Protein AF-A0A6A8DFF8-F1 (afdb_monomer_lite)

Sequence (80 aa):
MSNHYQQLQFISPTGTLAPHEAIGLDELIAFKAVALTRLKDFVCEVRDPELRQLYFEAIQVMEKHIIETANMLNYRPILP

Radius of gyration: 18.01 Å; chains: 1; bounding box: 40×38×47 Å

Structure (mmCIF, N/CA/C/O backbone):
data_AF-A0A6A8DFF8-F1
#
_entry.id   AF-A0A6A8DFF8-F1
#
loop_
_atom_site.group_PDB
_atom_site.id
_atom_site.type_symbol
_atom_site.label_atom_id
_atom_site.label_alt_id
_atom_site.label_comp_id
_atom_site.label_asym_id
_atom_site.label_entity_id
_atom_site.label_seq_id
_atom_site.pdbx_PDB_ins_code
_atom_site.Cartn_x
_atom_site.Cartn_y
_atom_site.Cartn_z
_atom_site.occupancy
_atom_site.B_iso_or_equiv
_atom_site.auth_seq_id
_atom_site.auth_comp_id
_atom_site.auth_asym_id
_atom_site.auth_atom_id
_atom_site.pdbx_PDB_model_num
ATOM 1 N N . MET A 1 1 ? 23.070 -31.071 -11.430 1.00 39.31 1 MET A N 1
ATOM 2 C CA . MET A 1 1 ? 21.690 -30.548 -11.470 1.00 39.31 1 MET A CA 1
ATOM 3 C C . MET A 1 1 ? 21.774 -29.041 -11.295 1.00 39.31 1 MET A C 1
ATOM 5 O O . MET A 1 1 ? 21.805 -28.567 -10.169 1.00 39.31 1 MET A O 1
ATOM 9 N N . SER A 1 2 ? 21.960 -28.315 -12.400 1.00 39.56 2 SER A N 1
ATOM 10 C CA . SER A 1 2 ? 22.063 -26.851 -12.380 1.00 39.56 2 SER A CA 1
ATOM 11 C C . SER A 1 2 ? 20.668 -26.252 -12.299 1.00 39.56 2 SER A C 1
ATOM 13 O O . SER A 1 2 ? 19.777 -26.626 -13.056 1.00 39.56 2 SER A O 1
ATOM 15 N N . ASN A 1 3 ? 20.484 -25.364 -11.332 1.00 43.34 3 ASN A N 1
ATOM 16 C CA . ASN A 1 3 ? 19.215 -24.758 -10.974 1.00 43.34 3 ASN A CA 1
ATOM 17 C C . ASN A 1 3 ? 18.772 -23.805 -12.103 1.00 43.34 3 ASN A C 1
ATOM 19 O O . ASN A 1 3 ? 19.368 -22.745 -12.288 1.00 43.34 3 ASN A O 1
ATOM 23 N N . HIS A 1 4 ? 17.752 -24.186 -12.880 1.00 42.22 4 HIS A N 1
ATOM 24 C CA . HIS A 1 4 ? 17.256 -23.420 -14.037 1.00 42.22 4 HIS A CA 1
ATOM 25 C C . HIS A 1 4 ? 16.703 -22.022 -13.686 1.00 42.22 4 HIS A C 1
ATOM 27 O O . HIS A 1 4 ? 16.441 -21.231 -14.585 1.00 42.22 4 HIS A O 1
ATOM 33 N N . TYR A 1 5 ? 16.595 -21.676 -12.400 1.00 44.84 5 TYR A N 1
ATOM 34 C CA . TYR A 1 5 ? 16.197 -20.342 -11.940 1.00 44.84 5 TYR A CA 1
ATOM 35 C C . TYR A 1 5 ? 17.344 -19.321 -11.866 1.00 44.84 5 TYR A C 1
ATOM 37 O O . TYR A 1 5 ? 17.084 -18.134 -11.703 1.00 44.84 5 TYR A O 1
ATOM 45 N N . GLN A 1 6 ? 18.611 -19.731 -12.012 1.00 41.44 6 GLN A N 1
ATOM 46 C CA . GLN A 1 6 ? 19.749 -18.798 -11.948 1.00 41.44 6 GLN A CA 1
ATOM 47 C C . GLN A 1 6 ? 20.027 -18.042 -13.263 1.00 41.44 6 GLN A C 1
ATOM 49 O O . GLN A 1 6 ? 20.924 -17.207 -13.297 1.00 41.44 6 GLN A O 1
ATOM 54 N N . GLN A 1 7 ? 19.279 -18.295 -14.345 1.00 45.53 7 GLN A N 1
ATOM 55 C CA . GLN A 1 7 ? 19.578 -17.735 -15.676 1.00 45.53 7 GLN A CA 1
ATOM 56 C C . GLN A 1 7 ? 18.853 -16.425 -16.031 1.00 45.53 7 GLN A C 1
ATOM 58 O O . GLN A 1 7 ? 19.097 -15.893 -17.109 1.00 45.53 7 GLN A O 1
ATOM 63 N N . LEU A 1 8 ? 17.999 -15.872 -15.161 1.00 47.62 8 LEU A N 1
ATOM 64 C CA . LEU A 1 8 ? 17.210 -14.671 -15.493 1.00 47.62 8 LEU A CA 1
ATOM 65 C C . LEU A 1 8 ? 17.608 -13.393 -14.748 1.00 47.62 8 LEU A C 1
ATOM 67 O O . LEU A 1 8 ? 17.010 -12.353 -14.990 1.00 47.62 8 LEU A O 1
ATOM 71 N N . GLN A 1 9 ? 18.662 -13.413 -13.930 1.00 49.97 9 GLN A N 1
ATOM 72 C CA . GLN A 1 9 ? 19.249 -12.174 -13.406 1.00 49.97 9 GLN A CA 1
ATOM 73 C C . GLN A 1 9 ? 20.175 -11.543 -14.455 1.00 49.97 9 GLN A C 1
ATOM 75 O O . GLN A 1 9 ? 21.384 -11.427 -14.261 1.00 49.97 9 GLN A O 1
ATOM 80 N N . PHE A 1 10 ? 19.611 -11.145 -15.597 1.00 50.69 10 PHE A N 1
ATOM 81 C CA . PHE A 1 10 ? 20.262 -10.163 -16.457 1.00 50.69 10 PHE A CA 1
ATOM 82 C C . PHE A 1 10 ? 20.146 -8.814 -15.753 1.00 50.69 10 PHE A C 1
ATOM 84 O O . PHE A 1 10 ? 19.209 -8.057 -15.987 1.00 50.69 10 PHE A O 1
ATOM 91 N N . ILE A 1 11 ? 21.095 -8.536 -14.857 1.00 51.62 11 ILE A N 1
ATOM 92 C CA . ILE A 1 11 ? 21.301 -7.189 -14.328 1.00 51.62 11 ILE A CA 1
ATOM 93 C C . ILE A 1 11 ? 21.501 -6.297 -15.550 1.00 51.62 11 ILE A C 1
ATOM 95 O O . ILE A 1 11 ? 22.468 -6.479 -16.295 1.00 51.62 11 ILE A O 1
ATOM 99 N N . SER A 1 12 ? 20.563 -5.381 -15.798 1.00 47.84 12 SER A N 1
ATOM 100 C CA . SER A 1 12 ? 20.702 -4.457 -16.913 1.00 47.84 12 SER A CA 1
ATOM 101 C C . SER A 1 12 ? 21.994 -3.656 -16.726 1.00 47.84 12 SER A C 1
ATOM 103 O O . SER A 1 12 ? 22.152 -3.001 -15.689 1.00 47.84 12 SER A O 1
ATOM 105 N N . PRO A 1 13 ? 22.916 -3.660 -17.704 1.00 49.12 13 PRO A N 1
ATOM 106 C CA . PRO A 1 13 ? 24.177 -2.935 -17.591 1.00 49.12 13 PRO A CA 1
ATOM 107 C C . PRO A 1 13 ? 23.989 -1.415 -17.435 1.00 49.12 13 PRO A C 1
ATOM 109 O O . PRO A 1 13 ? 24.933 -0.718 -17.079 1.00 49.12 13 PRO A O 1
ATOM 112 N N . THR A 1 14 ? 22.778 -0.899 -17.676 1.00 55.16 14 THR A N 1
ATOM 113 C CA . THR A 1 14 ? 22.414 0.522 -17.599 1.00 55.16 14 THR A CA 1
ATOM 114 C C . THR A 1 14 ? 21.767 0.942 -16.272 1.00 55.16 14 THR A C 1
ATOM 116 O O . THR A 1 14 ? 21.415 2.110 -16.128 1.00 55.16 14 THR A O 1
ATOM 119 N N . GLY A 1 15 ? 21.605 0.035 -15.297 1.00 60.53 15 GLY A N 1
ATOM 120 C CA . GLY A 1 15 ? 20.943 0.351 -14.021 1.00 60.53 15 GLY A CA 1
ATOM 121 C C . GLY A 1 15 ? 19.415 0.401 -14.114 1.00 60.53 15 GLY A C 1
ATOM 122 O O . GLY A 1 15 ? 18.772 1.142 -13.373 1.00 60.53 15 GLY A O 1
ATOM 123 N N . THR A 1 16 ? 18.830 -0.371 -15.033 1.00 64.94 16 THR A N 1
ATOM 124 C CA . THR A 1 16 ? 17.377 -0.449 -15.226 1.00 64.94 16 THR A CA 1
ATOM 125 C C . THR A 1 16 ? 16.767 -1.776 -14.878 1.00 64.94 16 THR A C 1
ATOM 127 O O . THR A 1 16 ? 17.395 -2.818 -15.026 1.00 64.94 16 THR A O 1
ATOM 130 N N . LEU A 1 17 ? 15.476 -1.727 -14.572 1.00 71.81 17 LEU A N 1
ATOM 131 C CA . LEU A 1 17 ? 14.630 -2.906 -14.533 1.00 71.81 17 LEU A CA 1
ATOM 132 C C . LEU A 1 17 ? 14.563 -3.547 -15.923 1.00 71.81 17 LEU A C 1
ATOM 134 O O . LEU A 1 17 ? 14.262 -2.881 -16.920 1.00 71.81 17 LEU A O 1
ATOM 138 N N . ALA A 1 18 ? 14.837 -4.845 -15.996 1.00 80.94 18 ALA A N 1
ATOM 139 C CA . ALA A 1 18 ? 14.497 -5.648 -17.157 1.00 80.94 18 ALA A CA 1
ATOM 140 C C . ALA A 1 18 ? 12.961 -5.695 -17.326 1.00 80.94 18 ALA A C 1
ATOM 142 O O . ALA A 1 18 ? 12.226 -5.542 -16.347 1.00 80.94 18 ALA A O 1
ATOM 143 N N . PRO A 1 19 ? 12.426 -5.958 -18.535 1.0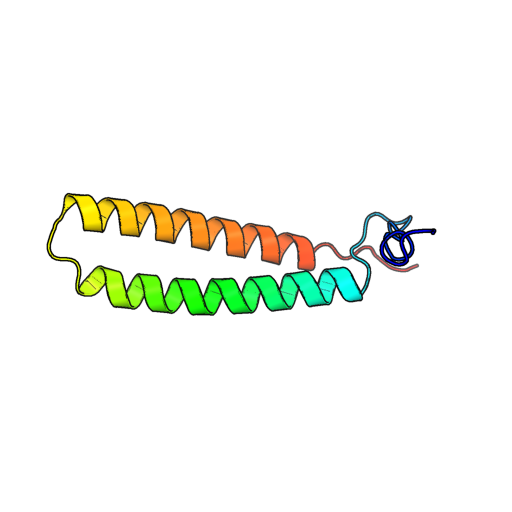0 78.81 19 PRO A N 1
ATOM 144 C CA . PRO A 1 19 ? 10.978 -5.929 -18.770 1.00 78.81 19 PRO A CA 1
ATOM 145 C C . PRO A 1 19 ? 10.162 -6.823 -17.824 1.00 78.81 19 PRO A C 1
ATOM 147 O O . PRO A 1 19 ? 9.091 -6.432 -17.374 1.00 78.81 19 PRO A O 1
ATOM 150 N N . HIS A 1 20 ? 10.682 -8.005 -17.481 1.00 81.12 20 HIS A N 1
ATOM 151 C CA . HIS A 1 20 ? 10.021 -8.924 -16.552 1.00 81.12 20 HIS A CA 1
ATOM 152 C C . HIS A 1 20 ? 10.039 -8.419 -15.098 1.00 81.12 20 HIS A C 1
ATOM 154 O O . HIS A 1 20 ? 9.093 -8.666 -14.356 1.00 81.12 20 HIS A O 1
ATOM 160 N N . GLU A 1 21 ? 11.074 -7.675 -14.698 1.00 82.19 21 GLU A N 1
ATOM 161 C CA . GLU A 1 21 ? 11.154 -7.036 -13.380 1.00 82.19 21 GLU A CA 1
ATOM 162 C C . GLU A 1 21 ? 10.183 -5.852 -13.290 1.00 82.19 21 GLU A C 1
ATOM 164 O O . GLU A 1 21 ? 9.526 -5.670 -12.268 1.00 82.19 21 GLU A O 1
ATOM 169 N N . ALA A 1 22 ? 10.035 -5.085 -14.377 1.00 85.75 22 ALA A N 1
ATOM 170 C CA . ALA A 1 22 ? 9.060 -4.000 -14.468 1.00 85.75 22 ALA A CA 1
ATOM 171 C C . ALA A 1 22 ? 7.613 -4.517 -14.380 1.00 85.75 22 ALA A C 1
ATOM 173 O O . ALA A 1 22 ? 6.819 -3.963 -13.625 1.00 85.75 22 ALA A O 1
ATOM 174 N N . ILE A 1 23 ? 7.286 -5.609 -15.085 1.00 88.81 23 ILE A N 1
ATOM 175 C CA . ILE A 1 23 ? 5.974 -6.272 -14.971 1.00 88.81 23 ILE A CA 1
ATOM 176 C C . ILE A 1 23 ? 5.745 -6.759 -13.537 1.00 88.81 23 ILE A C 1
ATOM 178 O O . ILE A 1 23 ? 4.706 -6.464 -12.955 1.00 88.81 23 ILE A O 1
ATOM 182 N N . GLY A 1 24 ? 6.730 -7.437 -12.937 1.00 87.44 24 GLY A N 1
ATOM 183 C CA . GLY A 1 24 ? 6.613 -7.917 -11.559 1.00 87.44 24 GLY A CA 1
ATOM 184 C C . GLY A 1 24 ? 6.387 -6.789 -10.542 1.00 87.44 24 GLY A C 1
ATOM 185 O O . GLY A 1 24 ? 5.630 -6.960 -9.586 1.00 87.44 24 GLY A O 1
ATOM 186 N N . LEU A 1 25 ? 6.997 -5.618 -10.749 1.00 90.44 25 LEU A N 1
ATOM 187 C CA . LEU A 1 25 ? 6.767 -4.437 -9.911 1.00 90.44 25 LEU A CA 1
ATOM 188 C C . LEU A 1 25 ? 5.384 -3.813 -10.126 1.00 90.44 25 LEU A C 1
ATOM 190 O O . LEU A 1 25 ? 4.756 -3.415 -9.146 1.00 90.44 25 LEU A O 1
ATOM 194 N N . ASP A 1 26 ? 4.893 -3.750 -11.363 1.00 91.31 26 ASP A 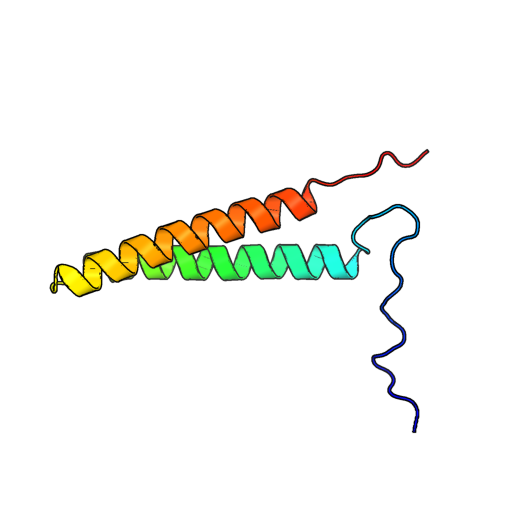N 1
ATOM 195 C CA . ASP A 1 26 ? 3.551 -3.238 -11.671 1.00 91.31 26 ASP A CA 1
ATOM 196 C C . ASP A 1 26 ? 2.454 -4.135 -11.070 1.00 91.31 26 ASP A C 1
ATOM 198 O O . ASP A 1 26 ? 1.552 -3.659 -10.376 1.00 91.31 26 ASP A O 1
ATOM 202 N N . GLU A 1 27 ? 2.598 -5.456 -11.209 1.00 94.25 27 GLU A N 1
ATOM 203 C CA . GLU A 1 27 ? 1.721 -6.442 -10.566 1.00 94.25 27 GLU A CA 1
ATOM 204 C C . GLU A 1 27 ? 1.737 -6.304 -9.037 1.00 94.25 27 GLU A C 1
ATOM 206 O O . GLU A 1 27 ? 0.688 -6.343 -8.383 1.00 94.25 27 GLU A O 1
ATOM 211 N N . LEU A 1 28 ? 2.918 -6.087 -8.449 1.00 95.12 28 LEU A N 1
ATOM 212 C CA . LEU A 1 28 ? 3.064 -5.871 -7.013 1.00 95.12 28 LEU A CA 1
ATOM 213 C C . LEU A 1 28 ? 2.379 -4.576 -6.551 1.00 95.12 28 LEU A C 1
ATOM 215 O O . LEU A 1 28 ? 1.744 -4.568 -5.492 1.00 95.12 28 LEU A O 1
ATOM 219 N N . ILE A 1 29 ? 2.487 -3.489 -7.319 1.00 95.50 29 ILE A N 1
ATOM 220 C CA . ILE A 1 29 ? 1.797 -2.223 -7.035 1.00 95.50 29 ILE A CA 1
ATOM 221 C C . ILE A 1 29 ? 0.284 -2.422 -7.099 1.00 95.50 29 ILE A C 1
ATOM 223 O O . ILE A 1 29 ? -0.412 -2.031 -6.159 1.00 95.50 29 ILE A O 1
ATOM 227 N N . ALA A 1 30 ? -0.224 -3.076 -8.146 1.00 95.81 30 ALA A N 1
ATOM 228 C CA . ALA A 1 30 ? -1.647 -3.363 -8.295 1.00 95.81 30 ALA A CA 1
ATOM 229 C C . ALA A 1 30 ? -2.178 -4.199 -7.119 1.00 95.81 30 ALA A C 1
ATOM 231 O O . ALA A 1 30 ? -3.200 -3.857 -6.516 1.00 95.81 30 ALA A O 1
ATOM 232 N N . PHE A 1 31 ? -1.446 -5.244 -6.723 1.00 97.00 31 PHE A N 1
ATOM 233 C CA . PHE A 1 31 ? -1.787 -6.064 -5.562 1.00 97.00 31 PHE A CA 1
ATOM 234 C C . PHE A 1 31 ? -1.836 -5.241 -4.264 1.00 97.00 31 PHE A C 1
ATOM 236 O O . PHE A 1 31 ? -2.811 -5.321 -3.510 1.00 97.00 31 PHE A O 1
ATOM 243 N N . LYS A 1 32 ? -0.813 -4.414 -4.007 1.00 96.69 32 LYS A N 1
ATOM 244 C CA . LYS A 1 32 ? -0.754 -3.548 -2.819 1.00 96.69 32 LYS A CA 1
ATOM 245 C C . LYS A 1 32 ? -1.876 -2.510 -2.807 1.00 96.69 32 LYS A C 1
ATOM 247 O O . LYS A 1 32 ? -2.440 -2.264 -1.746 1.00 96.69 32 LYS A O 1
ATOM 252 N N . ALA A 1 33 ? -2.233 -1.934 -3.955 1.00 97.06 33 ALA A N 1
ATOM 253 C CA . ALA A 1 33 ? -3.319 -0.962 -4.061 1.00 97.06 33 ALA A CA 1
ATOM 254 C C . ALA A 1 33 ? -4.674 -1.583 -3.688 1.00 97.06 33 ALA A C 1
ATOM 256 O O . ALA A 1 33 ? -5.408 -1.019 -2.879 1.00 97.06 33 ALA A O 1
ATOM 257 N N . VAL A 1 34 ? -4.972 -2.784 -4.196 1.00 97.94 34 VAL A N 1
ATOM 258 C CA . VAL A 1 34 ? -6.197 -3.518 -3.833 1.00 97.94 34 VAL A CA 1
ATOM 259 C C . VAL A 1 34 ? -6.222 -3.852 -2.339 1.00 97.94 34 VAL A C 1
ATOM 261 O O . VAL A 1 34 ? -7.254 -3.689 -1.684 1.00 97.94 34 VAL A O 1
ATOM 264 N N . ALA A 1 35 ? -5.097 -4.305 -1.779 1.00 96.75 35 ALA A N 1
ATOM 265 C CA . ALA A 1 35 ? -4.988 -4.590 -0.350 1.00 96.75 35 ALA A CA 1
ATOM 266 C C . ALA A 1 35 ? -5.190 -3.328 0.508 1.00 96.75 35 ALA A C 1
ATOM 268 O O . ALA A 1 35 ? -5.910 -3.379 1.504 1.00 96.75 35 ALA A O 1
ATOM 269 N N . LEU A 1 36 ? -4.618 -2.194 0.094 1.00 98.12 36 LEU A N 1
ATOM 270 C CA . LEU A 1 36 ? -4.760 -0.908 0.771 1.00 98.12 36 LEU A CA 1
ATOM 271 C C . LEU A 1 36 ? -6.215 -0.435 0.802 1.00 98.12 36 LEU A C 1
ATOM 273 O O . LEU A 1 36 ? -6.682 -0.000 1.852 1.00 98.12 36 LEU A O 1
ATOM 277 N N . THR A 1 37 ? -6.938 -0.539 -0.318 1.00 97.81 37 THR A N 1
ATOM 278 C CA . THR A 1 37 ? -8.370 -0.209 -0.367 1.00 97.81 37 THR A CA 1
ATOM 279 C C . THR A 1 37 ? -9.145 -1.028 0.660 1.00 97.81 37 THR A C 1
ATOM 281 O O . THR A 1 37 ? -9.827 -0.460 1.504 1.00 97.81 37 THR A O 1
ATOM 284 N N . ARG A 1 38 ? -8.949 -2.352 0.678 1.00 97.12 38 ARG A N 1
ATOM 285 C CA . ARG A 1 38 ? -9.620 -3.237 1.644 1.00 97.12 38 ARG A CA 1
ATOM 286 C C . ARG A 1 38 ? -9.279 -2.894 3.093 1.00 97.12 38 ARG A C 1
ATOM 288 O O . ARG A 1 38 ? -10.145 -2.971 3.956 1.00 97.12 38 ARG A O 1
ATOM 295 N N . LEU A 1 39 ? -8.029 -2.520 3.366 1.00 96.88 39 LEU A N 1
ATOM 296 C CA . LEU A 1 39 ? -7.583 -2.136 4.705 1.00 96.88 39 LEU A CA 1
ATOM 297 C C . LEU A 1 39 ? -8.248 -0.831 5.171 1.00 96.88 39 LEU A C 1
ATOM 299 O O . LEU A 1 39 ? -8.671 -0.732 6.321 1.00 96.88 39 LEU A O 1
ATOM 303 N N . LYS A 1 40 ? -8.371 0.148 4.266 1.00 97.62 40 LYS A N 1
ATOM 304 C CA . LYS A 1 40 ? -9.058 1.423 4.511 1.00 97.62 40 LYS A CA 1
ATOM 305 C C . LYS A 1 40 ? -10.567 1.262 4.685 1.00 97.62 40 LYS A C 1
ATOM 307 O O . LYS A 1 40 ? -11.150 1.977 5.490 1.00 97.62 40 LYS A O 1
ATOM 312 N N . ASP A 1 41 ? -11.181 0.318 3.983 1.00 96.88 41 ASP A N 1
ATOM 313 C CA . ASP A 1 41 ? -12.594 -0.003 4.186 1.00 96.88 41 ASP A CA 1
ATOM 314 C C . ASP A 1 41 ? -12.794 -0.681 5.551 1.00 96.88 41 ASP A C 1
ATOM 316 O O . ASP A 1 41 ? -13.653 -0.288 6.338 1.00 96.88 41 ASP A O 1
ATOM 320 N N . PHE A 1 42 ? -11.938 -1.654 5.883 1.00 96.31 42 PHE A N 1
ATOM 321 C CA . PHE A 1 42 ? -12.030 -2.411 7.131 1.00 96.31 42 PHE A CA 1
ATOM 322 C C . PHE A 1 42 ? -11.775 -1.559 8.382 1.00 96.31 42 PHE A C 1
ATOM 324 O O . PHE A 1 42 ? -12.452 -1.737 9.394 1.00 96.31 42 PHE A O 1
ATOM 331 N N . VAL A 1 43 ? -10.829 -0.610 8.347 1.00 97.19 43 VAL A N 1
ATOM 332 C CA . VAL A 1 43 ? -10.506 0.221 9.525 1.00 97.19 43 VAL A CA 1
ATOM 333 C C . VAL A 1 43 ? -11.702 1.058 10.003 1.00 97.19 43 VAL A C 1
ATOM 335 O O . VAL A 1 43 ? -11.787 1.379 11.189 1.00 97.19 43 VAL A O 1
ATOM 338 N N . CYS A 1 44 ? -12.667 1.356 9.124 1.00 93.81 44 CYS A N 1
ATOM 339 C CA . CYS A 1 44 ? -13.918 2.023 9.490 1.00 93.81 44 CYS A CA 1
ATOM 340 C C . CYS A 1 44 ? -14.816 1.170 10.405 1.00 93.81 44 CYS A C 1
ATOM 342 O O . CYS A 1 44 ? -15.622 1.724 11.152 1.00 93.81 44 CYS A O 1
ATOM 344 N N . GLU A 1 45 ? -14.669 -0.156 10.382 1.00 96.81 45 GLU A N 1
ATOM 345 C CA . GLU A 1 45 ? -15.439 -1.096 11.205 1.00 96.81 45 GLU A CA 1
ATOM 346 C C . GLU A 1 45 ? -14.756 -1.410 12.550 1.00 96.81 45 GLU A C 1
ATOM 348 O O . GLU A 1 45 ? -15.380 -1.958 13.466 1.00 96.81 45 GLU A O 1
ATOM 353 N N . VAL A 1 46 ? -13.482 -1.033 12.706 1.00 97.12 46 VAL A N 1
ATOM 354 C CA . VAL A 1 46 ? -12.695 -1.282 13.920 1.00 97.12 46 VAL A CA 1
ATOM 355 C C . VAL A 1 46 ? -13.130 -0.332 15.038 1.00 97.12 46 VAL A C 1
ATOM 357 O O . VAL A 1 46 ? -12.954 0.885 14.968 1.00 97.12 46 VAL A O 1
ATOM 360 N N . ARG A 1 47 ? -13.700 -0.907 16.103 1.00 97.31 47 ARG A N 1
ATOM 361 C CA . ARG A 1 47 ? -14.217 -0.155 17.262 1.00 97.31 47 ARG A CA 1
ATOM 362 C C . ARG A 1 47 ? -13.160 0.150 18.312 1.00 97.31 47 ARG A C 1
ATOM 364 O O . ARG A 1 47 ? -13.258 1.177 18.978 1.00 97.31 47 ARG A O 1
ATOM 371 N N . ASP A 1 48 ? -12.194 -0.749 18.474 1.00 98.00 48 ASP A N 1
ATOM 372 C CA . ASP A 1 48 ? -11.120 -0.570 19.442 1.00 98.00 48 ASP A CA 1
ATOM 373 C C . ASP A 1 48 ? -10.171 0.548 18.968 1.00 98.00 48 ASP A C 1
ATOM 375 O O . ASP A 1 48 ? -9.636 0.463 17.857 1.00 98.00 48 ASP A O 1
ATOM 379 N N . PRO A 1 49 ? -9.998 1.628 19.748 1.00 96.56 49 PRO A N 1
ATOM 380 C CA . PRO A 1 49 ? -9.262 2.803 19.300 1.00 96.56 49 PRO A CA 1
ATOM 381 C C . PRO A 1 49 ? -7.761 2.542 19.130 1.00 96.56 49 PRO A C 1
ATOM 383 O O . PRO A 1 49 ? -7.163 3.120 18.222 1.00 96.56 49 PRO A O 1
ATOM 386 N N . GLU A 1 50 ? -7.163 1.674 19.949 1.00 97.62 50 GLU A N 1
ATOM 387 C CA . GLU A 1 50 ? -5.738 1.333 19.862 1.00 97.62 50 GLU A CA 1
ATOM 388 C C . GLU A 1 50 ? -5.464 0.480 18.623 1.00 97.62 50 GLU A C 1
ATOM 390 O O . GLU A 1 50 ? -4.579 0.784 17.824 1.00 97.62 50 GLU A O 1
ATOM 395 N N . LEU A 1 51 ? -6.295 -0.534 18.387 1.00 97.38 51 LEU A N 1
ATOM 396 C CA . LEU A 1 51 ? -6.227 -1.359 17.192 1.00 97.38 51 LEU A CA 1
ATOM 397 C C . LEU A 1 51 ? -6.453 -0.521 15.931 1.00 97.38 51 LEU A C 1
ATOM 399 O O . LEU A 1 51 ? -5.737 -0.679 14.944 1.00 97.38 51 LEU A O 1
ATOM 403 N N . ARG A 1 52 ? -7.414 0.409 15.959 1.00 97.88 52 ARG A N 1
ATOM 404 C CA . ARG A 1 52 ? -7.671 1.321 14.839 1.00 97.88 52 ARG A CA 1
ATOM 405 C C . ARG A 1 52 ? -6.457 2.201 14.536 1.00 97.88 52 ARG A C 1
ATOM 407 O O . ARG A 1 52 ? -6.149 2.421 13.367 1.00 97.88 52 ARG A O 1
ATOM 414 N N . GLN A 1 53 ? -5.754 2.665 15.567 1.00 97.69 53 GLN A N 1
ATOM 415 C CA . GLN A 1 53 ? -4.522 3.434 15.413 1.00 97.69 53 GLN A CA 1
ATOM 416 C C . GLN A 1 53 ? -3.414 2.605 14.740 1.00 97.69 53 GLN A C 1
ATOM 418 O O . GLN A 1 53 ? -2.803 3.078 13.783 1.00 97.69 53 GLN A O 1
ATOM 423 N N . LEU A 1 54 ? -3.230 1.344 15.146 1.00 98.00 54 LEU A N 1
ATOM 424 C CA . LEU A 1 54 ? -2.281 0.429 14.496 1.00 98.00 54 LEU A CA 1
ATOM 425 C C . LEU A 1 54 ? -2.621 0.194 13.016 1.00 98.00 54 LEU A C 1
ATOM 427 O O . LEU A 1 54 ? -1.728 0.160 12.167 1.00 98.00 54 LEU A O 1
ATOM 431 N N . TYR A 1 55 ? -3.909 0.074 12.679 1.00 97.81 55 TYR A N 1
ATOM 432 C CA . TYR A 1 55 ? -4.346 -0.009 11.283 1.00 97.81 55 TYR A CA 1
ATOM 433 C C . TYR A 1 55 ? -4.003 1.259 10.496 1.00 97.81 55 TYR A C 1
ATOM 435 O O . TYR A 1 55 ? -3.522 1.149 9.370 1.00 97.81 55 TYR A O 1
ATOM 443 N N . PHE A 1 56 ? -4.203 2.451 11.067 1.00 97.94 56 PHE A N 1
ATOM 444 C CA . PHE A 1 56 ? -3.826 3.703 10.406 1.00 97.94 56 PHE A CA 1
ATOM 445 C C . PHE A 1 56 ? -2.321 3.796 10.143 1.00 97.94 56 PHE A C 1
ATOM 447 O O . PHE A 1 56 ? -1.922 4.184 9.045 1.00 97.94 56 PHE A O 1
ATOM 454 N N . GLU A 1 57 ? -1.487 3.389 11.096 1.00 97.75 57 GLU A N 1
ATOM 455 C CA . GLU A 1 57 ? -0.032 3.339 10.912 1.00 97.75 57 GLU A CA 1
ATOM 456 C C . GLU A 1 57 ? 0.358 2.359 9.798 1.00 97.75 57 GLU A C 1
ATOM 458 O O . GLU A 1 57 ? 1.141 2.698 8.907 1.00 97.75 57 GLU A O 1
ATOM 463 N N . ALA A 1 58 ? -0.247 1.169 9.776 1.00 96.94 58 ALA A N 1
ATOM 464 C CA . ALA A 1 58 ? -0.021 0.186 8.719 1.00 96.94 58 ALA A CA 1
ATOM 465 C C . ALA A 1 58 ? -0.466 0.691 7.333 1.00 96.94 58 ALA A C 1
ATOM 467 O O . ALA A 1 58 ? 0.241 0.475 6.344 1.00 96.94 58 ALA A O 1
ATOM 468 N N . ILE A 1 59 ? -1.604 1.392 7.255 1.00 98.25 59 ILE A N 1
ATOM 469 C CA . ILE A 1 59 ? -2.108 2.042 6.034 1.00 98.25 59 ILE A CA 1
ATOM 470 C C . ILE A 1 59 ? -1.082 3.056 5.515 1.00 98.25 59 ILE A C 1
ATOM 472 O O . ILE A 1 59 ? -0.709 2.986 4.345 1.00 98.25 59 ILE A O 1
ATOM 476 N N . GLN A 1 60 ? -0.572 3.940 6.378 1.00 98.19 60 GLN A N 1
ATOM 477 C CA . GLN A 1 60 ? 0.421 4.954 6.001 1.00 98.19 60 GLN A CA 1
ATOM 478 C C . GLN A 1 60 ? 1.728 4.330 5.496 1.00 98.19 60 GLN A C 1
ATOM 480 O O . GLN A 1 60 ? 2.293 4.769 4.492 1.00 98.19 60 GLN A O 1
ATOM 485 N N . VAL A 1 61 ? 2.208 3.274 6.160 1.00 97.75 61 VAL A N 1
ATOM 486 C CA . VAL A 1 61 ? 3.400 2.536 5.718 1.00 97.75 61 VAL A CA 1
ATOM 487 C C . VAL A 1 61 ? 3.161 1.881 4.356 1.00 97.75 61 VAL A C 1
ATOM 489 O O . VAL A 1 61 ? 4.030 1.927 3.484 1.00 97.75 61 VAL A O 1
ATOM 492 N N . MET A 1 62 ? 1.980 1.301 4.134 1.00 97.56 62 MET A N 1
ATOM 493 C CA . MET A 1 62 ? 1.636 0.676 2.859 1.00 97.56 62 MET A CA 1
ATOM 494 C C . MET A 1 62 ? 1.542 1.697 1.718 1.00 97.56 62 MET A C 1
ATOM 496 O O . MET A 1 62 ? 2.06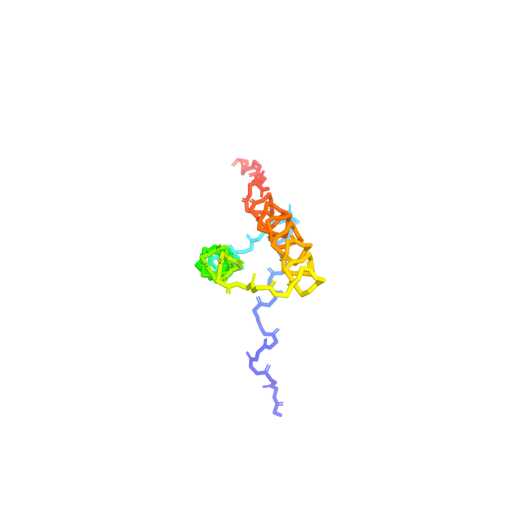3 1.433 0.636 1.00 97.56 62 MET A O 1
ATOM 500 N N . GLU A 1 63 ? 0.950 2.868 1.959 1.00 98.06 63 GLU A N 1
ATOM 501 C CA . GLU A 1 63 ? 0.923 3.983 1.003 1.00 98.06 63 GLU A CA 1
ATOM 502 C C . GLU A 1 63 ? 2.330 4.428 0.613 1.00 98.06 63 GLU A C 1
ATOM 504 O O . GLU A 1 63 ? 2.643 4.533 -0.575 1.00 98.06 63 GLU A O 1
ATOM 509 N N . LYS A 1 64 ? 3.200 4.624 1.610 1.00 97.62 64 LYS A N 1
ATOM 510 C CA . LYS A 1 64 ? 4.599 4.985 1.383 1.00 97.62 64 LYS A CA 1
ATOM 511 C C . LYS A 1 64 ? 5.310 3.937 0.526 1.00 97.62 64 LYS A C 1
ATOM 513 O O . LYS A 1 64 ? 5.936 4.297 -0.466 1.00 97.62 64 LYS A O 1
ATOM 518 N N . HIS A 1 65 ? 5.151 2.652 0.843 1.00 95.81 65 HIS A N 1
ATOM 519 C CA . HIS A 1 65 ? 5.745 1.574 0.052 1.00 95.81 65 HIS A CA 1
ATOM 520 C C . HIS A 1 65 ? 5.222 1.535 -1.389 1.00 95.81 65 HIS A C 1
ATOM 522 O O . HIS A 1 65 ? 5.997 1.257 -2.302 1.00 95.81 65 HIS A O 1
ATOM 528 N N . ILE A 1 66 ? 3.932 1.803 -1.625 1.00 95.94 66 ILE A N 1
ATOM 529 C CA . ILE A 1 66 ? 3.374 1.875 -2.985 1.00 95.94 66 ILE A CA 1
ATOM 530 C C . ILE A 1 66 ? 4.035 3.013 -3.768 1.00 95.94 66 ILE A C 1
ATOM 532 O O . ILE A 1 66 ? 4.469 2.791 -4.895 1.00 95.94 66 ILE A O 1
ATOM 536 N N . ILE A 1 67 ? 4.161 4.198 -3.166 1.00 95.25 67 ILE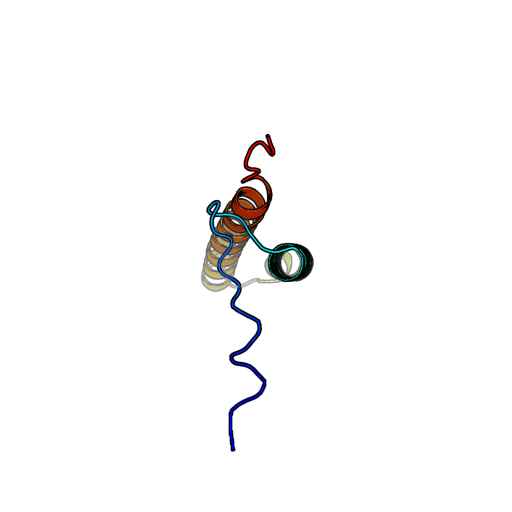 A N 1
ATOM 537 C CA . ILE A 1 67 ? 4.805 5.362 -3.793 1.00 95.25 67 ILE A CA 1
ATOM 538 C C . ILE A 1 67 ? 6.276 5.070 -4.105 1.00 95.25 67 ILE A C 1
ATOM 540 O O . ILE A 1 67 ? 6.735 5.331 -5.214 1.00 95.25 67 ILE A O 1
ATOM 544 N N . GLU A 1 68 ? 7.014 4.499 -3.154 1.00 92.06 68 GLU A N 1
ATOM 545 C CA . GLU A 1 68 ? 8.418 4.122 -3.345 1.00 92.06 68 GLU A CA 1
ATOM 546 C C . GLU A 1 68 ? 8.573 3.105 -4.481 1.00 92.06 68 GLU A C 1
ATOM 548 O O . GLU A 1 68 ? 9.402 3.300 -5.367 1.00 92.06 68 GLU A O 1
ATOM 553 N N . THR A 1 69 ? 7.719 2.079 -4.515 1.00 90.56 69 THR A N 1
ATOM 554 C CA . THR A 1 69 ? 7.728 1.057 -5.575 1.00 90.56 69 THR A CA 1
ATOM 555 C C . THR A 1 69 ? 7.374 1.668 -6.938 1.00 90.56 69 THR A C 1
ATOM 557 O O . THR A 1 69 ? 8.027 1.379 -7.937 1.00 90.56 69 THR A O 1
ATOM 560 N N . ALA A 1 70 ? 6.389 2.569 -6.996 1.00 90.38 70 ALA A N 1
ATOM 561 C CA . ALA A 1 70 ? 6.015 3.272 -8.224 1.00 90.38 70 ALA A CA 1
ATOM 562 C C . A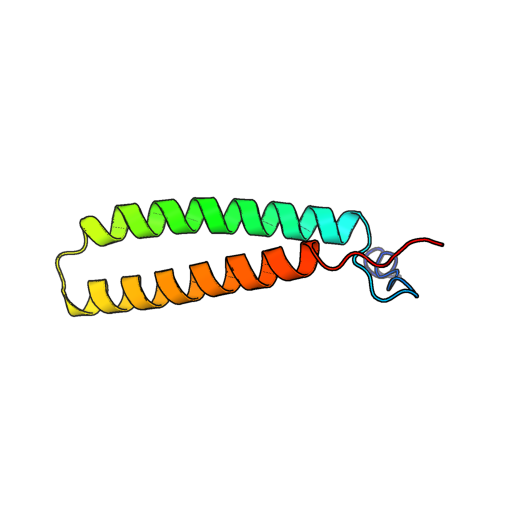LA A 1 70 ? 7.132 4.202 -8.728 1.00 90.38 70 ALA A C 1
ATOM 564 O O . ALA A 1 70 ? 7.370 4.303 -9.931 1.00 90.38 70 ALA A O 1
ATOM 565 N N . ASN A 1 71 ? 7.875 4.841 -7.824 1.00 87.44 71 ASN A N 1
ATOM 566 C CA . ASN A 1 71 ? 9.037 5.646 -8.193 1.00 87.44 71 ASN A CA 1
ATOM 567 C C . ASN A 1 71 ? 10.153 4.801 -8.824 1.00 87.44 71 ASN A C 1
ATOM 569 O O . ASN A 1 71 ? 10.842 5.293 -9.716 1.00 87.44 71 ASN A O 1
ATOM 573 N N . MET A 1 72 ? 10.296 3.529 -8.429 1.00 84.81 72 MET A N 1
ATOM 574 C CA . MET A 1 72 ? 11.241 2.606 -9.070 1.00 84.81 72 MET A CA 1
ATOM 575 C C . MET A 1 72 ? 10.863 2.319 -10.533 1.00 84.81 72 MET A C 1
ATOM 577 O O . MET A 1 72 ? 11.758 2.220 -11.368 1.00 84.81 72 MET A O 1
ATOM 581 N N . LEU A 1 73 ? 9.566 2.262 -10.872 1.00 79.19 73 LEU A N 1
ATOM 582 C CA . LEU A 1 73 ? 9.105 2.139 -12.268 1.00 79.19 73 LEU A CA 1
ATOM 583 C C . LEU A 1 73 ? 9.380 3.399 -13.101 1.00 79.19 73 LEU A C 1
ATOM 585 O O . LEU A 1 73 ? 9.664 3.305 -14.294 1.00 79.19 73 LEU A O 1
ATOM 589 N N . ASN A 1 74 ? 9.314 4.583 -12.484 1.00 68.62 74 ASN A N 1
ATOM 590 C CA . ASN A 1 74 ? 9.579 5.857 -13.159 1.00 68.62 74 ASN A CA 1
ATOM 591 C C . ASN A 1 74 ? 11.071 6.100 -13.448 1.00 68.62 74 ASN A C 1
ATOM 593 O O . ASN A 1 74 ? 11.404 7.039 -14.177 1.00 68.62 74 ASN A O 1
ATOM 597 N N . TYR A 1 75 ? 11.973 5.262 -12.927 1.00 62.28 75 TYR A N 1
ATOM 598 C CA . TYR A 1 75 ? 13.398 5.310 -13.247 1.00 62.28 75 TYR A CA 1
ATOM 599 C C . TYR A 1 75 ? 13.637 4.807 -14.686 1.00 62.28 75 TYR A C 1
ATOM 601 O O . TYR A 1 75 ? 13.956 3.644 -14.928 1.00 62.28 75 TYR A O 1
ATOM 609 N N . ARG A 1 76 ? 13.444 5.693 -15.673 1.00 54.41 76 ARG A N 1
ATOM 610 C CA . ARG A 1 76 ? 13.807 5.474 -17.084 1.00 54.41 76 ARG A CA 1
ATOM 611 C C . ARG A 1 76 ? 15.244 5.941 -17.333 1.00 54.41 76 ARG A C 1
ATOM 613 O O . ARG A 1 76 ? 15.504 7.126 -17.124 1.00 54.41 76 ARG A O 1
ATOM 620 N N . PRO A 1 77 ? 16.163 5.122 -17.873 1.00 46.47 77 PRO A N 1
ATOM 621 C CA . PRO A 1 77 ? 17.333 5.674 -18.512 1.00 46.47 77 PRO A CA 1
ATOM 622 C C . PRO A 1 77 ? 16.888 6.191 -19.882 1.00 46.47 77 PRO A C 1
ATOM 624 O O . PRO A 1 77 ? 15.949 5.703 -20.521 1.00 46.47 77 PRO A O 1
ATOM 627 N N . ILE A 1 78 ? 17.605 7.187 -20.344 1.00 46.16 78 ILE A N 1
ATOM 628 C CA . ILE A 1 78 ? 17.542 7.654 -21.715 1.00 46.16 78 ILE A CA 1
ATOM 629 C C . ILE A 1 78 ? 18.199 6.544 -22.548 1.00 46.16 78 ILE A C 1
ATOM 631 O O . ILE A 1 78 ? 19.368 6.230 -22.322 1.00 46.16 78 ILE A O 1
ATOM 635 N N . LEU A 1 79 ? 17.453 5.891 -23.441 1.00 44.41 79 LEU A N 1
ATOM 636 C CA . LEU A 1 79 ? 18.084 5.079 -24.486 1.00 44.41 79 LEU A CA 1
ATOM 637 C C . LEU A 1 79 ? 18.791 6.047 -25.459 1.00 44.41 79 LEU A C 1
ATOM 639 O O . LEU A 1 79 ? 18.188 7.078 -25.772 1.00 44.41 79 LEU A O 1
ATOM 643 N N . PRO A 1 80 ? 20.043 5.774 -25.878 1.00 47.50 80 PRO A N 1
ATOM 644 C CA . PRO A 1 80 ? 20.724 6.554 -26.912 1.00 47.50 80 PRO A CA 1
ATOM 645 C C . PRO A 1 80 ? 20.003 6.487 -28.264 1.00 47.50 80 PRO A C 1
ATOM 647 O O . PRO A 1 80 ? 19.335 5.460 -28.535 1.00 47.50 80 PRO A O 1
#

pLDDT: mean 81.05, std 20.98, range [39.31, 98.25]

Secondary structure (DSSP, 8-state):
---GGGG-----TTS---HHHHHHHHHHHHHHHHHHHHHHHHHTT---HHHHHHHHHHHHHHHHHHHHHHHHHT-PPPP-

Organism: NCBI:txid930132

Foldseek 3Di:
DDDPVVPPPPCPPQNADDPVRLVVLVVVLVVLVVVLVVLVVVLVVDPDPVVSVVSVVVSVVSVVVSVVSVVNSVPDDDDD

=== Feature glossary ===
Reading guide. The protein is described through the following features:

Foldseek 3Di. A 3Di character summarizes, for each residue, the relative orientation of the Cα frame of its nearest spatial neighbor. Because it encodes fold topology rather than chemistry, 3Di alignments detect remote structural similarity that sequence alignment misses.

Contact-map, Ramachandran, and PAE plots. Plot images: a contact map (which residues are close in 3D, as an N×N binary image), a Ramachandran scatter (backbone torsion angles, revealing secondary-structure composition at a glance), and — for AlphaFold structures — a PAE heatmap (pairwise prediction confidence).

Radius of gyration, Cα contacts, bounding box. Radius of gyration (Rg) is the root-mean-square distance of Cα atoms from their centroid — a single number for overall size and compactness. A globular domain of N residues has Rg ≈ 2.2·N^0.38 Å; an extended or disordered chain has a much larger Rg. The Cα contact count is the number of residue pairs whose Cα atoms are within 8 Å and are more than four positions apart in sequence — a standard proxy for tertiary packing density. The bounding box is the smallest axis-aligned box enclosing all Cα atoms.

Secondary structure (8-state, DSSP). Eight-state secondary structure (DSSP): H is the canonical α-helix, G the tighter 3₁₀-helix, I the wider π-helix; E/B are β-structure, T and S are turns and bends, 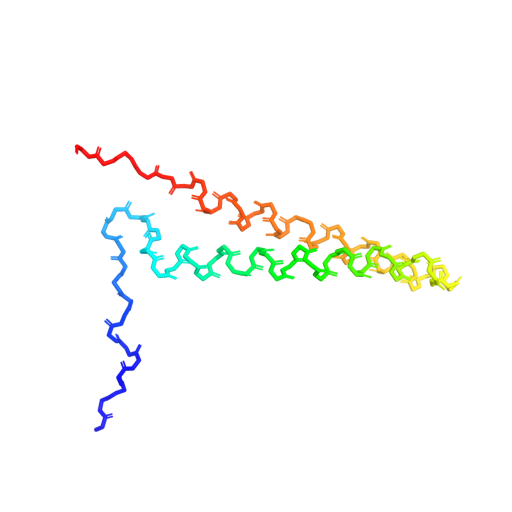and '-' is everything else. DSSP derives these from the pattern of main-chain N–H···O=C hydrogen bonds, not from the sequence.

B-factor. B-factor (Debye–Waller factor) reflects atomic displacement in the crystal lattice. It is an experimental observable (units Å²), not a prediction; low values mean the atom is pinned down, high values mean it moves or is heterogeneous across the crystal.

pLDDT. pLDDT is the predicted lDDT-Cα score: AlphaFold's confidence that the local environment of each residue (all inter-atomic distances within 15 Å) is correctly placed. It is a per-residue number between 0 and 100, with higher meaning more reliable.

Nearest PDB structures. Nearest PDB neighbors are the top structural matches found by Foldseek when searching this structure against the entire Protein Data Bank. Each hit reports a TM-score (0 to 1; >0.5 almost always implies the same fold) and an E-value. These are *structural* homologs — they may share no detectable sequence similarity.

Solvent-accessible surface area. Accessible surface area quantifies burial. A residue with SASA near zero is packed into the hydrophobic core; one with SASA >100 Å² sits on the surface. Computed here via the Shrake–Rupley numerical algorithm with a 1.4 Å probe.

Rendered structure images. Structure images are PyMOL renders from six orthogonal camera directions. Cartoon representation draws helices as coils and strands as arrows; sticks shows the backbone as bonds; surface shows the solvent-excluded envelope. Rainbow coloring maps sequence position to hue (blue→red, N→C); chain coloring assigns a distinct color per polypeptide.

Backbone torsions (φ/ψ). φ (phi) and ψ (psi) are the two rotatable backbone dihedrals per residue: φ is the C(i-1)–N–Cα–C torsion, ψ is the N–Cα–C–N(i+1) torsion, both in degrees on (−180°, 180°]. α-helical residues cluster near (−60°, −45°); β-strand residues near (−120°, +130°). A Ramachandran plot is simply a scatter of (φ, ψ) for every residue.

Predicted aligned error. Predicted Aligned Error (PAE) is an AlphaFold confidence matrix: entry (i, j) is the expected error in the position of residue j, in ångströms, when the prediction is superimposed on the true structure at residue i. Low PAE within a block of residues means that block is internally rigid and well-predicted; high PAE between two blocks means their relative placement is uncertain even if each block individually is confident.

mmCIF coordinates. Structure coordinates are given as an mmCIF _atom_site loop: one row per atom with element, residue name, chain id, sequence number, and x/y/z position in Å. Only the four main-chain atoms per residue are included here; side chains are omitted to keep the record compact.

InterPro / GO / CATH / organism. Database cross-references. InterPro integrates a dozen domain/family signature databases into unified entries with residue-range hits. GO terms attach function/process/location labels with evidence codes. CATH codes position the fold in a four-level structural taxonomy. Organism is the NCBI-taxonomy species name.

Secondary structure (3-state, P-SEA). SS3 is a coarse helix/strand/coil call (letters a/b/c) made by the P-SEA algorithm from inter-Cα distances and dihedrals. It is less detailed than DSSP but needs only Cα positions.

Sequence. Sequence gives the chain of amino acids in standard one-letter code (A=alanine, C=cysteine, …, Y=tyrosine), read N→C. It is the only feature that is directly encoded by the gene; all structural features are derived from the folded form of this sequence.